Protein AF-F0BKC1-F1 (afdb_monomer_lite)

Secondary structure (DSSP, 8-state):
----------SB-TTSSB----HHIIIIIHHHHHHHHHHHHH-SPPHHHHHHHHHHHHT-SS--HHHHHHHHHHHTSTT------PPPSSHHHHHHHHHHHHHH-

pLDDT: mean 87.41, std 8.65, range [52.34, 97.25]

Radius of gyration: 19.61 Å; chains: 1; bounding box: 38×32×55 Å

Sequence (105 aa):
DNPHVHIIVRGVDDKGGDLVISRDYISNGMRERARELATRELGYRSDIDIYRSAAKEVTQERWTGLDASMLREQQSRESGLIHAGKVHADPFRNAQRQLRLQRLA

Foldseek 3Di:
DDDDDDDDDDQADPVRHGNDDDPCCVVPVVVVVVVVVCCVVVNDDDLVNVLVQLLVVLPDPDDDPLNVVQQVVLVVDPVSDRDLDDDDPDPSNNSNSVSNVSSVD

Structure (mmCIF, N/CA/C/O backbone):
data_AF-F0BKC1-F1
#
_entry.id   AF-F0BKC1-F1
#
loop_
_atom_site.group_PDB
_atom_site.id
_atom_site.type_symbol
_atom_site.label_atom_id
_atom_site.label_alt_id
_atom_site.label_comp_id
_atom_site.label_asym_id
_atom_site.label_entity_id
_atom_site.label_seq_id
_atom_site.pdbx_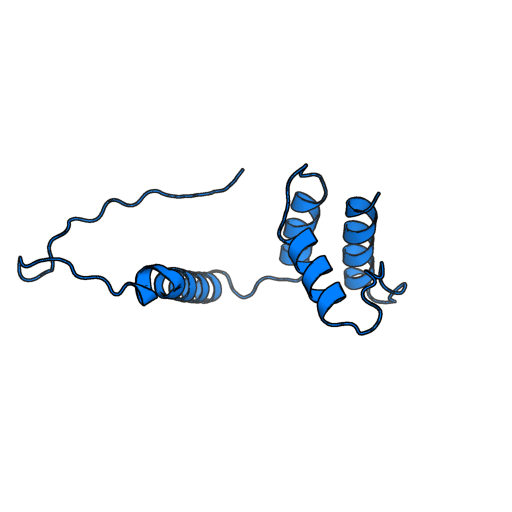PDB_ins_code
_atom_site.Cartn_x
_atom_site.Cartn_y
_atom_site.Cartn_z
_atom_site.occupancy
_atom_site.B_iso_or_equiv
_atom_site.auth_seq_id
_atom_site.auth_comp_id
_atom_site.auth_asym_id
_atom_site.auth_atom_id
_atom_site.pdbx_PDB_model_num
ATOM 1 N N . ASP A 1 1 ? -12.626 3.444 -9.830 1.00 52.34 1 ASP A N 1
ATOM 2 C CA . ASP A 1 1 ? -13.221 2.730 -8.692 1.00 52.34 1 ASP A CA 1
ATOM 3 C C . ASP A 1 1 ? -12.170 2.563 -7.598 1.00 52.34 1 ASP A C 1
ATOM 5 O O . ASP A 1 1 ? -11.033 2.236 -7.935 1.00 52.34 1 ASP A O 1
ATOM 9 N N . ASN A 1 2 ? -12.490 2.883 -6.343 1.00 58.09 2 ASN A N 1
ATOM 10 C CA . ASN A 1 2 ? -11.571 2.752 -5.204 1.00 58.09 2 ASN A CA 1
ATOM 11 C C . ASN A 1 2 ? -12.176 1.735 -4.229 1.00 58.09 2 ASN A C 1
ATOM 13 O O . ASN A 1 2 ? -12.995 2.137 -3.398 1.00 58.09 2 ASN A O 1
ATOM 17 N N . PRO A 1 3 ? -11.842 0.438 -4.350 1.00 78.94 3 PRO A N 1
ATOM 18 C CA . PRO A 1 3 ? -12.452 -0.592 -3.522 1.00 78.94 3 PRO A CA 1
ATOM 19 C C . PRO A 1 3 ? -12.137 -0.314 -2.049 1.00 78.94 3 PRO A C 1
ATOM 21 O O . PRO A 1 3 ? -10.975 -0.297 -1.642 1.00 78.94 3 PRO A O 1
ATOM 24 N N . HIS A 1 4 ? -13.179 -0.059 -1.260 1.00 88.75 4 HIS A N 1
ATOM 25 C CA . HIS A 1 4 ? -13.081 0.215 0.169 1.00 88.75 4 HIS A CA 1
ATOM 26 C C . HIS A 1 4 ? -14.204 -0.495 0.924 1.00 88.75 4 HIS A C 1
ATOM 28 O O . HIS A 1 4 ? -15.251 -0.811 0.363 1.00 88.75 4 HIS A O 1
ATOM 34 N N . VAL A 1 5 ? -13.958 -0.760 2.204 1.00 89.75 5 VAL A N 1
ATOM 35 C CA . VAL A 1 5 ? -14.899 -1.420 3.111 1.00 89.75 5 VAL A CA 1
ATOM 36 C C . VAL A 1 5 ? -15.033 -0.558 4.360 1.00 89.75 5 VAL A C 1
ATOM 38 O O . VAL A 1 5 ? -14.030 -0.081 4.892 1.00 89.75 5 VAL A O 1
ATOM 41 N N . HIS A 1 6 ? -16.265 -0.371 4.832 1.00 93.81 6 HIS A N 1
ATOM 42 C CA . HIS A 1 6 ? -16.550 0.260 6.118 1.00 93.81 6 HIS A CA 1
ATOM 43 C C . HIS A 1 6 ? -16.728 -0.818 7.185 1.00 93.81 6 HIS A C 1
ATOM 45 O O . HIS A 1 6 ? -17.558 -1.711 7.038 1.00 93.81 6 HIS A O 1
ATOM 51 N N . ILE A 1 7 ? -15.950 -0.725 8.261 1.00 90.75 7 ILE A N 1
ATOM 52 C CA . ILE A 1 7 ? -16.037 -1.625 9.412 1.00 90.75 7 ILE A CA 1
ATOM 53 C C . ILE A 1 7 ? -16.457 -0.785 10.612 1.00 90.75 7 ILE A C 1
ATOM 55 O O . ILE A 1 7 ? -15.814 0.218 10.921 1.00 90.75 7 ILE A O 1
ATOM 59 N N . ILE A 1 8 ? -17.535 -1.191 11.279 1.00 94.50 8 ILE A N 1
ATOM 60 C CA . ILE A 1 8 ? -18.002 -0.569 12.519 1.00 94.50 8 ILE A CA 1
ATOM 61 C C . ILE A 1 8 ? -17.540 -1.452 13.672 1.00 94.50 8 ILE A C 1
ATOM 63 O O . ILE A 1 8 ? -17.828 -2.647 13.700 1.00 94.50 8 ILE A O 1
ATOM 67 N N . VAL A 1 9 ? -16.818 -0.857 14.617 1.00 93.44 9 VAL A N 1
ATOM 68 C CA . VAL A 1 9 ? -16.290 -1.545 15.796 1.00 93.44 9 VAL A CA 1
ATOM 69 C C . VAL A 1 9 ? -16.917 -0.926 17.035 1.00 93.44 9 VAL A C 1
ATOM 71 O O . VAL A 1 9 ? -17.031 0.295 17.141 1.00 93.44 9 VAL A O 1
ATOM 74 N N . ARG A 1 10 ? -17.339 -1.768 17.978 1.00 95.81 10 ARG A N 1
ATOM 75 C CA . ARG A 1 10 ? -17.833 -1.312 19.278 1.00 95.81 10 ARG A CA 1
ATOM 76 C C . ARG A 1 10 ? -16.678 -0.674 20.053 1.00 95.81 10 ARG A C 1
ATOM 78 O O . ARG A 1 10 ? -15.622 -1.278 20.169 1.00 95.81 10 ARG A O 1
ATOM 85 N N . GLY A 1 11 ? -16.898 0.506 20.628 1.00 96.50 11 GLY A N 1
ATOM 86 C CA . GLY A 1 11 ? -15.895 1.234 21.418 1.00 96.50 11 GLY A CA 1
ATOM 87 C C . GLY A 1 11 ? -15.596 0.639 22.799 1.00 96.50 11 GLY A C 1
ATOM 88 O O . GLY A 1 11 ? -15.230 1.388 23.694 1.00 96.50 11 GLY A O 1
ATOM 89 N N . VAL A 1 12 ? -15.791 -0.668 22.991 1.00 97.25 12 VAL A N 1
ATOM 90 C CA . VAL A 1 12 ? -15.647 -1.348 24.283 1.00 97.25 12 VAL A CA 1
ATOM 91 C C . VAL A 1 12 ? -14.703 -2.535 24.126 1.00 97.25 12 VAL A C 1
ATOM 93 O O . VAL A 1 12 ? -14.871 -3.315 23.185 1.00 97.25 12 VAL A O 1
ATOM 96 N N . ASP A 1 13 ? -13.728 -2.656 25.024 1.00 95.94 13 ASP A N 1
ATOM 97 C CA . ASP A 1 13 ? -12.753 -3.749 25.042 1.00 95.94 13 ASP A CA 1
ATOM 98 C C . ASP A 1 13 ? -13.332 -5.066 25.610 1.00 95.94 13 ASP A C 1
ATOM 100 O O . ASP A 1 13 ? -14.517 -5.173 25.946 1.00 95.94 13 ASP A O 1
ATOM 104 N N . ASP A 1 14 ? -12.496 -6.103 25.692 1.00 94.69 14 ASP A N 1
ATOM 105 C CA . ASP A 1 14 ? -12.872 -7.429 26.198 1.00 94.69 14 ASP A CA 1
ATOM 106 C C . ASP A 1 14 ? -13.149 -7.460 27.713 1.00 94.69 14 ASP A C 1
ATOM 108 O O . ASP A 1 14 ? -13.758 -8.411 28.209 1.00 94.69 14 ASP A O 1
ATOM 112 N N . LYS A 1 15 ? -12.760 -6.410 28.441 1.00 96.38 15 LYS A N 1
ATOM 113 C CA . LYS A 1 15 ? -12.990 -6.231 29.882 1.00 96.38 15 LYS A CA 1
ATOM 114 C C . LYS A 1 15 ? -14.157 -5.290 30.183 1.00 96.38 15 LYS A C 1
ATOM 116 O O . LYS A 1 15 ? -14.487 -5.096 31.35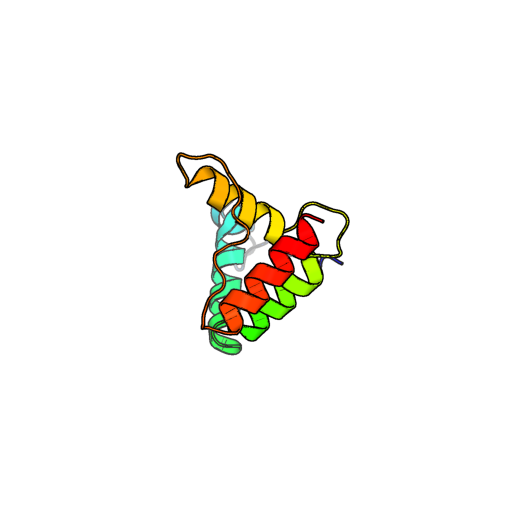2 1.00 96.38 15 LYS A O 1
ATOM 121 N N . GLY A 1 16 ? -14.804 -4.734 29.158 1.00 95.25 16 GLY A N 1
ATOM 122 C CA . GLY A 1 16 ? -15.925 -3.807 29.307 1.00 95.25 16 GLY A CA 1
ATOM 123 C C . GLY A 1 16 ? -15.526 -2.336 29.475 1.00 95.25 16 GLY A C 1
ATOM 124 O O . GLY A 1 16 ? -16.408 -1.519 29.736 1.00 95.25 16 GLY A O 1
ATOM 125 N N . GLY A 1 17 ? -14.241 -2.001 29.336 1.00 96.12 17 GLY A N 1
ATOM 126 C CA . GLY A 1 17 ? -13.721 -0.631 29.350 1.00 96.12 17 GLY A CA 1
ATOM 127 C C . GLY A 1 17 ? -13.647 -0.008 27.955 1.00 96.12 17 GLY A C 1
ATOM 128 O O . GLY A 1 17 ? -14.098 -0.599 26.976 1.00 96.12 17 GLY A O 1
ATOM 129 N N . ASP A 1 18 ? -13.068 1.188 27.852 1.00 97.00 18 ASP A N 1
ATOM 130 C CA . ASP A 1 18 ? -12.932 1.899 26.578 1.00 97.00 18 ASP A CA 1
ATOM 131 C C . ASP A 1 18 ? -11.950 1.195 25.633 1.00 97.00 18 ASP A C 1
ATOM 133 O O . ASP A 1 18 ? -10.802 0.909 25.984 1.00 97.00 18 ASP A O 1
ATOM 137 N N . LEU A 1 19 ? -12.369 0.986 24.383 1.00 96.12 19 LEU A N 1
ATOM 138 C CA . LEU A 1 19 ? -11.473 0.491 23.342 1.00 96.12 19 LEU A CA 1
ATOM 139 C C . LEU A 1 19 ? -10.512 1.601 22.898 1.00 96.12 19 LEU A C 1
ATOM 141 O O . LEU A 1 19 ? -10.867 2.476 22.106 1.00 96.12 19 LEU A O 1
ATOM 145 N N . VAL A 1 20 ? -9.261 1.519 23.346 1.00 95.12 20 VAL A N 1
ATOM 146 C CA . VAL A 1 20 ? -8.191 2.425 22.916 1.00 95.12 20 VAL A CA 1
ATOM 147 C C . VAL A 1 20 ? -7.334 1.751 21.849 1.00 95.12 20 VAL A C 1
ATOM 149 O O . VAL A 1 20 ? -6.645 0.767 22.111 1.00 95.12 20 VAL A O 1
ATOM 152 N N . ILE A 1 21 ? -7.333 2.311 20.639 1.00 94.56 21 ILE A N 1
ATOM 153 C CA . ILE A 1 21 ? -6.446 1.879 19.553 1.00 94.56 21 ILE A CA 1
ATOM 154 C C . ILE A 1 21 ? -5.391 2.959 19.329 1.00 94.56 21 ILE A C 1
ATOM 156 O O . ILE A 1 21 ? -5.718 4.133 19.161 1.00 94.56 21 ILE A O 1
ATOM 160 N N . SER A 1 22 ? -4.118 2.561 19.301 1.00 96.06 22 SER A N 1
ATOM 161 C CA . SER A 1 22 ? -3.019 3.489 19.026 1.00 96.06 22 SER A CA 1
ATOM 162 C C . SER A 1 22 ? -3.224 4.218 17.695 1.00 96.06 22 SER A C 1
ATOM 164 O O . SER A 1 22 ? -3.519 3.602 16.664 1.00 96.06 22 SER A O 1
ATOM 166 N N . ARG A 1 23 ? -2.991 5.535 17.702 1.00 95.62 23 ARG A N 1
ATOM 167 C CA . ARG A 1 23 ? -3.038 6.377 16.501 1.00 95.62 23 ARG A CA 1
ATOM 168 C C . ARG A 1 23 ? -2.112 5.857 15.401 1.00 95.62 23 ARG A C 1
ATOM 170 O O . ARG A 1 23 ? -2.503 5.865 14.234 1.00 95.62 23 ARG A O 1
ATOM 177 N N . ASP A 1 24 ? -0.923 5.381 15.755 1.00 96.69 24 ASP A N 1
ATOM 178 C CA . ASP A 1 24 ? 0.057 4.879 14.783 1.00 96.69 24 ASP A CA 1
ATOM 179 C C . ASP A 1 24 ? -0.388 3.549 14.175 1.00 96.69 24 ASP A C 1
ATOM 181 O O . ASP A 1 24 ? -0.201 3.299 12.980 1.00 96.69 24 ASP A O 1
ATOM 185 N N . TYR A 1 25 ? -1.069 2.725 14.975 1.00 95.25 25 TYR A N 1
ATOM 186 C CA . TYR A 1 25 ? -1.663 1.490 14.487 1.00 95.25 25 TYR A CA 1
ATOM 187 C C . TYR A 1 25 ? -2.791 1.770 13.490 1.00 95.25 25 TYR A C 1
ATOM 189 O O . TYR A 1 25 ? -2.836 1.143 12.433 1.00 95.25 25 TYR A O 1
ATOM 197 N N . ILE A 1 26 ? -3.652 2.758 13.762 1.00 94.00 26 ILE A N 1
ATOM 198 C CA . ILE A 1 26 ? -4.682 3.180 12.803 1.00 94.00 26 ILE A CA 1
ATOM 199 C C . ILE A 1 26 ? -4.060 3.764 11.532 1.00 94.00 26 ILE A C 1
ATOM 201 O O . ILE A 1 26 ? -4.484 3.437 10.424 1.00 94.00 26 ILE A O 1
ATOM 205 N N . SER A 1 27 ? -3.046 4.616 11.692 1.00 93.81 27 SER A N 1
ATOM 206 C CA . SER A 1 27 ? -2.444 5.354 10.579 1.00 93.81 27 SER A CA 1
ATOM 207 C C . SER A 1 27 ? -1.689 4.432 9.619 1.00 93.81 27 SER A C 1
ATOM 209 O O . SER A 1 27 ? -1.819 4.577 8.403 1.00 93.81 27 SER A O 1
ATOM 211 N N . ASN A 1 28 ? -0.925 3.470 10.149 1.00 94.94 28 ASN A N 1
ATOM 212 C CA . ASN A 1 28 ? -0.031 2.624 9.351 1.00 94.94 28 ASN A CA 1
ATOM 213 C C . ASN A 1 28 ? -0.116 1.133 9.704 1.00 94.94 28 ASN A C 1
ATOM 215 O O . ASN A 1 28 ? -0.144 0.301 8.794 1.00 94.94 28 ASN A O 1
ATOM 219 N N . GLY A 1 29 ? -0.203 0.787 10.992 1.00 97.12 29 GLY A N 1
ATOM 220 C CA . GLY A 1 29 ? -0.087 -0.602 11.455 1.00 97.12 29 GLY A CA 1
ATOM 221 C C . GLY A 1 29 ? -1.146 -1.554 10.889 1.00 97.12 29 GLY A C 1
ATOM 222 O O . GLY A 1 29 ? -0.815 -2.655 10.450 1.00 97.12 29 GLY A O 1
ATOM 223 N N . MET A 1 30 ? -2.411 -1.126 10.801 1.00 94.88 30 MET A N 1
ATOM 224 C CA . MET A 1 30 ? -3.475 -1.943 10.201 1.00 94.88 30 MET A CA 1
ATOM 225 C C . MET A 1 30 ? -3.179 -2.281 8.737 1.00 94.88 30 MET A C 1
ATOM 227 O O . MET A 1 30 ? -3.361 -3.419 8.304 1.00 94.88 30 MET A O 1
ATOM 231 N N . ARG A 1 31 ? -2.695 -1.299 7.968 1.00 93.94 31 ARG A N 1
ATOM 232 C CA . ARG A 1 31 ? -2.355 -1.474 6.552 1.00 93.94 31 ARG A CA 1
ATOM 233 C C . ARG A 1 31 ? -1.170 -2.420 6.380 1.00 93.94 31 ARG A C 1
ATOM 235 O O . ARG A 1 31 ? -1.185 -3.237 5.464 1.00 93.94 31 ARG A O 1
ATOM 242 N N . GLU A 1 32 ? -0.145 -2.281 7.209 1.00 96.19 32 GLU A N 1
ATOM 243 C CA . GLU A 1 32 ? 1.040 -3.139 7.178 1.00 96.19 32 GLU A CA 1
ATOM 244 C C . GLU A 1 32 ? 0.671 -4.593 7.468 1.00 96.19 32 GLU A C 1
ATOM 246 O O . GLU A 1 32 ? 0.909 -5.464 6.631 1.00 96.19 32 GLU A O 1
ATOM 251 N N . ARG A 1 33 ? -0.064 -4.836 8.556 1.00 96.44 33 ARG A N 1
ATOM 252 C CA . ARG A 1 33 ? -0.519 -6.182 8.921 1.00 96.44 33 ARG A CA 1
ATOM 253 C C . ARG A 1 33 ? -1.440 -6.800 7.868 1.00 96.44 33 ARG A C 1
ATOM 255 O O . ARG A 1 33 ? -1.326 -7.986 7.565 1.00 96.44 33 ARG A O 1
ATOM 262 N N . ALA A 1 34 ? -2.329 -6.006 7.269 1.00 94.25 34 ALA A N 1
ATOM 263 C CA . ALA A 1 34 ? -3.167 -6.468 6.165 1.00 94.25 34 ALA A CA 1
ATOM 264 C C . ALA A 1 34 ? -2.333 -6.879 4.938 1.00 94.25 34 ALA A C 1
ATOM 266 O O . ALA A 1 34 ? -2.638 -7.889 4.307 1.00 94.25 34 ALA A O 1
ATOM 267 N N . ARG A 1 35 ? -1.262 -6.141 4.609 1.00 93.81 35 ARG A N 1
ATOM 268 C CA . ARG A 1 35 ? -0.345 -6.508 3.514 1.00 93.81 35 ARG A CA 1
ATOM 269 C C . ARG A 1 35 ? 0.423 -7.787 3.812 1.00 93.81 35 ARG A C 1
ATOM 271 O O . ARG A 1 35 ? 0.577 -8.603 2.908 1.00 93.81 35 ARG A O 1
ATOM 278 N N . GLU A 1 36 ? 0.902 -7.961 5.039 1.00 95.88 36 GLU A N 1
ATOM 279 C CA . GLU A 1 36 ? 1.592 -9.185 5.456 1.00 95.88 36 GLU A CA 1
ATOM 280 C C . GLU A 1 36 ? 0.681 -10.403 5.322 1.00 95.88 36 GLU A C 1
ATOM 282 O O . GLU A 1 36 ? 1.077 -11.404 4.727 1.00 95.88 36 GLU A O 1
ATOM 287 N N . LEU A 1 37 ? -0.557 -10.298 5.818 1.00 96.88 37 LEU A N 1
ATOM 288 C CA . LEU A 1 37 ? -1.562 -11.351 5.683 1.00 96.88 37 LEU A CA 1
ATOM 289 C C . LEU A 1 37 ? -1.867 -11.637 4.212 1.00 96.88 37 LEU A C 1
ATOM 291 O O . LEU A 1 37 ? -1.790 -12.784 3.790 1.00 96.88 37 LEU A O 1
ATOM 295 N N . ALA A 1 38 ? -2.129 -10.605 3.408 1.00 93.75 38 AL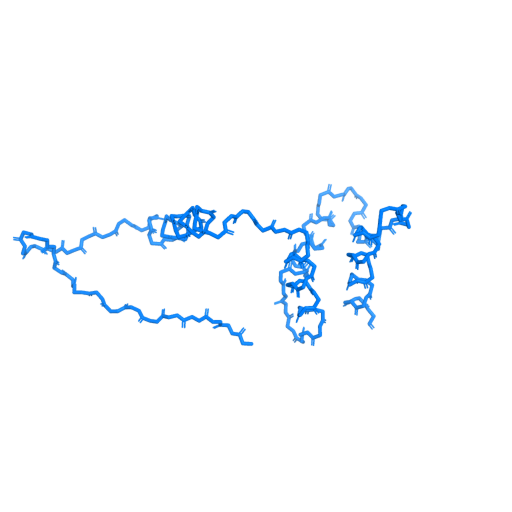A A N 1
ATOM 296 C CA . ALA A 1 38 ? -2.391 -10.784 1.983 1.00 93.75 38 ALA A CA 1
ATOM 297 C C . ALA A 1 38 ? -1.212 -11.449 1.259 1.00 93.75 38 ALA A C 1
ATOM 299 O O . ALA A 1 38 ? -1.425 -12.336 0.443 1.00 93.75 38 ALA A O 1
ATOM 300 N N . THR A 1 39 ? 0.024 -11.066 1.583 1.00 94.38 39 THR A N 1
ATOM 301 C CA . THR A 1 39 ? 1.230 -11.668 0.991 1.00 94.38 39 THR A CA 1
ATOM 302 C C . THR A 1 39 ? 1.393 -13.123 1.419 1.00 94.38 39 THR A C 1
ATOM 304 O O . THR A 1 39 ? 1.808 -13.949 0.613 1.00 94.38 39 THR A O 1
ATOM 307 N N . ARG A 1 40 ? 1.054 -13.463 2.668 1.00 96.75 40 ARG A N 1
ATOM 308 C CA . ARG A 1 40 ? 1.101 -14.847 3.154 1.00 96.75 40 ARG A CA 1
ATOM 309 C C . ARG A 1 40 ? 0.099 -15.739 2.423 1.00 96.75 40 ARG A C 1
ATOM 311 O O . ARG A 1 40 ? 0.463 -16.840 2.032 1.00 96.75 40 ARG A O 1
ATOM 318 N N . GLU A 1 41 ? -1.129 -15.261 2.243 1.00 96.38 41 GLU A N 1
ATOM 319 C CA . GLU A 1 41 ? -2.213 -16.050 1.644 1.00 96.38 41 GLU A CA 1
ATOM 320 C C . GLU A 1 41 ? -2.141 -16.095 0.109 1.00 96.38 41 GLU A C 1
ATOM 322 O O . GLU A 1 41 ? -2.411 -17.127 -0.498 1.00 96.38 41 GLU A O 1
ATOM 327 N N . LEU A 1 42 ? -1.785 -14.978 -0.535 1.00 94.31 42 LEU A N 1
ATOM 328 C CA . LEU A 1 42 ? -1.811 -14.830 -1.998 1.00 94.31 42 LEU A CA 1
ATOM 329 C C . LEU A 1 42 ? -0.425 -14.951 -2.647 1.00 94.31 42 LEU A C 1
ATOM 331 O O . LEU A 1 42 ? -0.327 -15.056 -3.868 1.00 94.31 42 LEU A O 1
ATOM 335 N N . GLY A 1 43 ? 0.643 -14.914 -1.850 1.00 94.38 43 GLY A N 1
ATOM 336 C CA . GLY A 1 43 ? 2.014 -14.790 -2.332 1.00 94.38 43 GLY A CA 1
ATOM 337 C C . GLY A 1 43 ? 2.407 -13.350 -2.684 1.00 94.38 43 GLY A C 1
ATOM 338 O O . GLY A 1 43 ? 1.635 -12.394 -2.566 1.00 94.38 43 GLY A O 1
ATOM 339 N N . TYR A 1 44 ? 3.658 -13.184 -3.119 1.00 92.88 44 TYR A N 1
ATOM 340 C CA . TYR A 1 44 ? 4.144 -11.903 -3.627 1.00 92.88 44 TYR A CA 1
ATOM 341 C C . TYR A 1 44 ? 3.469 -11.550 -4.950 1.00 92.88 44 TYR A C 1
ATOM 343 O O . TYR A 1 44 ? 3.199 -12.414 -5.783 1.00 92.88 44 TYR A O 1
ATOM 351 N N . ARG A 1 45 ? 3.256 -10.249 -5.172 1.00 89.19 45 ARG A N 1
ATOM 352 C CA . ARG A 1 45 ? 2.798 -9.753 -6.473 1.00 89.19 45 ARG A CA 1
ATOM 353 C C . ARG A 1 45 ? 3.792 -10.154 -7.552 1.00 89.19 45 ARG A C 1
ATOM 355 O O . ARG A 1 45 ? 4.980 -9.860 -7.434 1.00 89.19 45 ARG A O 1
ATOM 362 N N . SER A 1 46 ? 3.281 -10.757 -8.616 1.00 90.31 46 SER A N 1
ATOM 363 C CA . SER A 1 46 ? 4.082 -11.057 -9.793 1.00 90.31 46 SER A CA 1
ATOM 364 C C . SER A 1 46 ? 4.272 -9.813 -10.663 1.00 90.31 46 SER A C 1
ATOM 366 O O . SER A 1 46 ? 3.510 -8.841 -10.591 1.00 90.31 46 SER A O 1
ATOM 368 N N . ASP A 1 47 ? 5.253 -9.872 -11.556 1.00 86.75 47 ASP A N 1
ATOM 369 C CA . ASP A 1 47 ? 5.480 -8.844 -12.569 1.00 86.75 47 ASP A CA 1
ATOM 370 C C . ASP A 1 47 ? 4.217 -8.580 -13.406 1.00 86.75 47 ASP A C 1
ATOM 372 O O . ASP A 1 47 ? 3.837 -7.427 -13.631 1.00 86.75 47 ASP A O 1
ATOM 376 N N . ILE A 1 48 ? 3.474 -9.629 -13.783 1.00 89.06 48 ILE A N 1
ATOM 377 C CA . ILE A 1 48 ? 2.230 -9.471 -14.546 1.00 89.06 48 ILE A CA 1
ATOM 378 C C . ILE A 1 48 ? 1.135 -8.751 -13.741 1.00 89.06 48 ILE A C 1
ATOM 380 O O . ILE A 1 48 ? 0.391 -7.948 -14.312 1.00 89.06 48 ILE A O 1
ATOM 384 N N . ASP A 1 49 ? 1.065 -8.948 -12.421 1.00 89.38 49 ASP A N 1
ATOM 385 C CA . ASP A 1 49 ? 0.125 -8.227 -11.551 1.00 89.38 49 ASP A CA 1
ATOM 386 C C . ASP A 1 49 ? 0.489 -6.748 -11.424 1.00 89.38 49 ASP A C 1
ATOM 388 O O . ASP A 1 49 ? -0.388 -5.880 -11.331 1.00 89.38 49 ASP A O 1
ATOM 392 N N . ILE A 1 50 ? 1.786 -6.440 -11.397 1.00 86.38 50 ILE A N 1
ATOM 393 C CA . ILE A 1 50 ? 2.294 -5.065 -11.386 1.00 86.38 50 ILE A CA 1
ATOM 394 C C . ILE A 1 50 ? 1.940 -4.379 -12.707 1.00 86.38 50 ILE A C 1
ATOM 396 O O . ILE A 1 50 ? 1.353 -3.295 -12.691 1.00 86.38 50 ILE A O 1
ATOM 400 N N . TYR A 1 51 ? 2.209 -5.034 -13.838 1.00 88.00 51 TYR A N 1
ATOM 401 C CA . TYR A 1 51 ? 1.880 -4.505 -15.160 1.00 88.00 51 TYR A CA 1
ATOM 402 C C . TYR A 1 51 ? 0.378 -4.272 -15.337 1.00 88.00 51 TYR A C 1
ATOM 404 O O . TYR A 1 51 ? -0.026 -3.175 -15.711 1.00 88.00 51 TYR A O 1
ATOM 412 N N . ARG A 1 52 ? -0.471 -5.258 -15.015 1.00 89.56 52 ARG A N 1
ATOM 413 C CA . ARG A 1 52 ? -1.935 -5.125 -15.136 1.00 89.56 52 ARG A CA 1
ATOM 414 C C . ARG A 1 52 ? -2.485 -3.983 -14.287 1.00 89.56 52 ARG A C 1
ATOM 416 O O . ARG A 1 52 ? -3.394 -3.280 -14.721 1.00 89.56 52 ARG A O 1
ATOM 423 N N . SER A 1 53 ? -1.945 -3.799 -13.084 1.00 87.12 53 SER A N 1
ATOM 424 C CA . SER A 1 53 ? -2.311 -2.682 -12.210 1.00 87.12 53 SER A CA 1
ATOM 425 C C . SER A 1 53 ? -1.929 -1.341 -12.833 1.00 87.12 53 SER A C 1
ATOM 427 O O . SER A 1 53 ? -2.772 -0.454 -12.899 1.00 87.12 53 SER A O 1
ATOM 429 N N . ALA A 1 54 ? -0.696 -1.207 -13.329 1.00 86.69 54 ALA A N 1
ATOM 430 C CA . ALA A 1 54 ? -0.230 0.017 -13.979 1.00 86.69 54 ALA A CA 1
ATOM 431 C C . ALA A 1 54 ? -1.007 0.313 -15.274 1.00 86.69 54 ALA A C 1
ATOM 433 O O . ALA A 1 54 ? -1.383 1.455 -15.517 1.00 86.69 54 ALA A O 1
ATOM 434 N N . ALA A 1 55 ? -1.325 -0.710 -16.071 1.00 89.44 55 ALA A N 1
ATOM 435 C CA . ALA A 1 55 ? -2.081 -0.565 -17.312 1.00 89.44 55 ALA A CA 1
ATOM 436 C C . ALA A 1 55 ? -3.492 -0.004 -17.080 1.00 89.44 55 ALA A C 1
ATOM 438 O O . ALA A 1 55 ? -3.960 0.827 -17.850 1.00 89.44 55 ALA A O 1
ATOM 439 N N . LYS A 1 56 ? -4.148 -0.399 -15.981 1.00 88.88 56 LYS A N 1
ATOM 440 C CA . LYS A 1 56 ? -5.449 0.160 -15.578 1.00 88.88 56 LYS A CA 1
ATOM 441 C C . LYS A 1 56 ? -5.373 1.622 -15.136 1.00 88.88 56 LYS A C 1
ATOM 443 O O . LYS A 1 56 ? -6.406 2.283 -15.100 1.00 88.88 56 LYS A O 1
ATOM 448 N N . GLU A 1 57 ? -4.204 2.103 -14.722 1.00 88.81 57 GLU A N 1
ATOM 449 C CA . GLU A 1 57 ? -4.010 3.483 -14.267 1.00 88.81 57 GLU A CA 1
ATOM 450 C C . GLU A 1 57 ? -3.741 4.448 -15.426 1.00 88.81 57 GLU A C 1
ATOM 452 O O . GLU A 1 57 ? -4.130 5.608 -15.327 1.00 88.81 57 GLU A O 1
ATOM 457 N N . VAL A 1 58 ? -3.164 3.969 -16.538 1.00 89.81 58 VAL A N 1
ATOM 458 C CA . VAL A 1 58 ? -2.821 4.790 -17.717 1.00 89.81 58 VAL A CA 1
ATOM 459 C C . VAL A 1 58 ? -3.999 5.635 -18.203 1.00 89.81 58 VAL A C 1
ATOM 461 O O . VAL A 1 58 ? -3.833 6.830 -18.431 1.00 89.81 58 VAL A O 1
ATOM 464 N N . THR A 1 59 ? -5.188 5.041 -18.309 1.00 86.81 59 THR A N 1
ATOM 465 C CA . THR A 1 59 ? -6.384 5.693 -18.868 1.00 86.81 59 THR A CA 1
ATOM 466 C C . THR A 1 59 ? -7.167 6.541 -17.862 1.00 86.81 59 THR A C 1
ATOM 468 O O . THR A 1 59 ? -8.201 7.099 -18.214 1.00 86.81 59 THR A O 1
ATOM 471 N N . GLN A 1 60 ? -6.738 6.631 -16.598 1.00 89.19 60 GLN A N 1
ATOM 472 C CA . GLN A 1 60 ? -7.503 7.346 -15.572 1.00 89.19 60 GLN A CA 1
ATOM 473 C C . GLN A 1 60 ? -7.157 8.836 -15.558 1.00 89.19 60 GLN A C 1
ATOM 475 O O . GLN A 1 60 ? -6.026 9.198 -15.252 1.00 89.19 60 GLN A O 1
ATOM 480 N N . GLU A 1 61 ? -8.133 9.716 -15.770 1.00 84.75 61 GLU A N 1
ATOM 481 C CA . GLU A 1 61 ? -7.967 11.185 -15.775 1.00 84.75 61 GLU A CA 1
ATOM 482 C C . GLU A 1 61 ? -7.792 11.801 -14.369 1.00 84.75 61 GLU A C 1
ATOM 484 O O . GLU A 1 61 ? -8.353 12.835 -14.021 1.00 84.75 61 GLU A O 1
ATOM 489 N N . ARG A 1 62 ? -7.032 11.139 -13.499 1.00 86.50 62 ARG A N 1
ATOM 490 C CA . ARG A 1 62 ? -6.695 11.608 -12.150 1.00 86.50 62 ARG A CA 1
ATOM 491 C C . ARG A 1 62 ? -5.269 11.215 -11.813 1.00 86.50 62 ARG A C 1
ATOM 493 O O . ARG A 1 62 ? -4.731 10.301 -12.425 1.00 86.50 62 ARG A O 1
ATOM 500 N N . TRP A 1 63 ? -4.696 11.828 -10.784 1.00 87.62 63 TRP A N 1
ATOM 501 C CA . TRP A 1 63 ? -3.408 11.400 -10.244 1.00 87.62 63 TRP A CA 1
ATOM 502 C C . TRP A 1 63 ? -3.471 9.947 -9.736 1.00 87.62 63 TRP A C 1
ATOM 504 O O . TRP A 1 63 ? -4.355 9.580 -8.948 1.00 87.62 63 TRP A O 1
ATOM 514 N N . THR A 1 64 ? -2.540 9.116 -10.201 1.00 90.06 64 THR A N 1
ATOM 515 C CA . THR A 1 64 ? -2.469 7.668 -9.949 1.00 90.06 64 THR A CA 1
ATOM 516 C C . THR A 1 64 ? -1.138 7.245 -9.318 1.00 90.06 64 THR A C 1
ATOM 518 O O . THR A 1 64 ? -0.216 8.046 -9.130 1.00 90.06 64 THR A O 1
ATOM 521 N N . GLY A 1 65 ? -1.025 5.962 -8.958 1.00 85.56 65 GLY A N 1
ATOM 522 C CA . GLY A 1 65 ? 0.220 5.390 -8.449 1.00 85.56 65 GLY A CA 1
ATOM 523 C C . GLY A 1 65 ? 1.337 5.412 -9.494 1.00 85.56 65 GLY A C 1
ATOM 524 O O . GLY A 1 65 ? 2.502 5.611 -9.133 1.00 85.56 65 GLY A O 1
ATOM 525 N N . LEU A 1 66 ? 0.976 5.278 -10.771 1.00 86.25 66 LEU A N 1
ATOM 526 C CA . LEU A 1 66 ? 1.861 5.412 -11.919 1.00 86.25 66 LEU A CA 1
ATOM 527 C C . LEU A 1 66 ? 2.507 6.804 -11.952 1.00 86.25 66 LEU A C 1
ATOM 529 O O . LEU A 1 66 ? 3.735 6.886 -11.984 1.00 86.25 66 LEU A O 1
ATOM 533 N N . ASP A 1 67 ? 1.723 7.876 -11.812 1.00 88.62 67 ASP A N 1
ATOM 534 C CA . ASP A 1 67 ? 2.238 9.257 -11.780 1.00 88.62 67 ASP A CA 1
ATOM 535 C C . ASP A 1 67 ? 3.156 9.485 -10.574 1.00 88.62 67 ASP A C 1
ATOM 537 O O . ASP A 1 67 ? 4.273 9.991 -10.701 1.00 88.62 67 ASP A O 1
ATOM 541 N N . ALA A 1 68 ? 2.736 9.014 -9.395 1.00 88.62 68 ALA A N 1
ATOM 542 C CA . ALA A 1 68 ? 3.544 9.105 -8.184 1.00 88.62 68 ALA A CA 1
ATOM 543 C C . ALA A 1 68 ? 4.876 8.344 -8.312 1.00 88.62 68 ALA A C 1
ATOM 545 O O . ALA A 1 68 ? 5.888 8.772 -7.756 1.00 88.62 68 ALA A O 1
ATOM 546 N N . SER A 1 69 ? 4.897 7.218 -9.032 1.00 86.56 69 SER A N 1
ATOM 547 C CA . SER A 1 69 ? 6.128 6.467 -9.305 1.00 86.56 69 SER A CA 1
ATOM 548 C C . SER A 1 69 ? 7.070 7.225 -10.241 1.00 86.56 69 SER A C 1
ATOM 550 O O . SER A 1 69 ? 8.275 7.260 -9.992 1.00 86.56 69 SER A O 1
ATOM 552 N N . MET A 1 70 ? 6.525 7.888 -11.266 1.00 85.94 70 MET A N 1
ATOM 553 C CA . MET A 1 70 ? 7.299 8.705 -12.198 1.00 85.94 70 MET A CA 1
ATOM 554 C C . MET A 1 70 ? 7.890 9.929 -11.509 1.00 85.94 70 MET A C 1
ATOM 556 O O . MET A 1 70 ? 9.072 10.211 -11.693 1.00 85.94 70 MET A O 1
ATOM 560 N N . LEU A 1 71 ? 7.100 10.605 -10.673 1.00 87.50 71 LEU A N 1
ATOM 561 C CA . LEU A 1 71 ? 7.557 11.768 -9.922 1.00 87.50 71 LEU A CA 1
ATOM 562 C C . LEU A 1 71 ? 8.673 11.403 -8.935 1.00 87.50 71 LEU A C 1
ATOM 564 O O . LEU A 1 71 ? 9.675 12.108 -8.864 1.00 87.50 71 LEU A O 1
ATOM 568 N N . ARG A 1 72 ? 8.554 10.275 -8.218 1.00 85.56 72 ARG A N 1
ATOM 569 C CA . ARG A 1 72 ? 9.632 9.798 -7.332 1.00 85.56 72 ARG A CA 1
ATOM 570 C C . ARG A 1 72 ? 10.928 9.529 -8.096 1.00 85.56 72 ARG A C 1
ATOM 572 O O . ARG A 1 72 ? 12.000 9.894 -7.624 1.00 85.56 72 ARG A O 1
ATOM 579 N N . GLU A 1 73 ? 10.845 8.921 -9.279 1.00 82.38 73 GLU A N 1
ATOM 580 C CA . GLU A 1 73 ? 12.028 8.704 -10.119 1.00 82.38 73 GLU A CA 1
ATOM 581 C C . GLU A 1 73 ? 12.635 10.027 -10.592 1.00 82.38 73 GLU A C 1
ATOM 583 O O . GLU A 1 73 ? 13.853 10.191 -10.531 1.00 82.38 73 GLU A O 1
ATOM 588 N N . GLN A 1 74 ? 11.800 10.981 -11.009 1.00 84.50 74 GLN A N 1
ATOM 589 C CA . GLN A 1 74 ? 12.241 12.322 -11.387 1.00 84.50 74 GLN A CA 1
ATOM 590 C C . GLN A 1 74 ? 13.014 12.996 -10.245 1.00 84.50 74 GLN A C 1
ATOM 592 O O . GLN A 1 74 ? 14.089 13.539 -10.473 1.00 84.50 74 GLN A O 1
ATOM 597 N N . GLN A 1 75 ? 12.490 12.911 -9.019 1.00 84.50 75 GLN A N 1
ATOM 598 C CA . GLN A 1 75 ? 13.092 13.492 -7.816 1.00 84.50 75 GLN A CA 1
ATOM 599 C C . GLN A 1 75 ? 14.402 12.811 -7.406 1.00 84.50 75 GLN A C 1
ATOM 601 O O . GLN A 1 75 ? 15.289 13.466 -6.874 1.00 84.50 75 GLN A O 1
ATOM 606 N N . SER A 1 76 ? 14.550 11.509 -7.663 1.00 81.88 76 SER A N 1
ATOM 607 C CA . SER A 1 76 ? 15.793 10.780 -7.368 1.00 81.88 76 SER A CA 1
ATOM 608 C C . SER A 1 76 ? 16.947 11.086 -8.329 1.00 81.88 76 SER A C 1
ATOM 610 O O . SER A 1 76 ? 18.056 10.593 -8.127 1.00 81.88 76 SER A O 1
ATOM 612 N N . ARG A 1 77 ? 16.703 11.855 -9.397 1.00 77.38 77 ARG A N 1
ATOM 613 C CA . ARG A 1 77 ? 17.692 12.148 -10.437 1.00 77.38 77 ARG A CA 1
ATOM 614 C C . ARG A 1 77 ? 18.103 13.608 -10.416 1.00 77.38 77 ARG A C 1
ATOM 616 O O . ARG A 1 77 ? 17.255 14.489 -10.463 1.00 77.38 77 ARG A O 1
ATOM 623 N N . GLU A 1 78 ? 19.406 13.846 -10.539 1.00 75.81 78 GLU A N 1
ATOM 624 C CA . GLU A 1 78 ? 19.982 15.194 -10.663 1.00 75.81 78 GLU A CA 1
ATOM 625 C C . GLU A 1 78 ? 19.401 15.983 -11.848 1.00 75.81 78 GLU A C 1
ATOM 627 O O . GLU A 1 78 ? 19.185 17.183 -11.746 1.00 75.81 78 GLU A O 1
ATOM 632 N N . SER A 1 79 ? 19.082 15.306 -12.960 1.00 78.44 79 SER A N 1
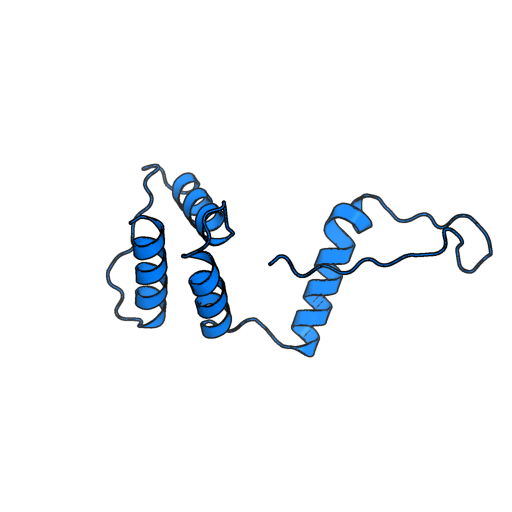ATOM 633 C CA . SER A 1 79 ? 18.504 15.955 -14.149 1.00 78.44 79 SER A CA 1
ATOM 634 C C . SER A 1 79 ? 17.076 16.484 -13.960 1.00 78.44 79 SER A C 1
ATOM 636 O O . SER A 1 79 ? 16.631 17.295 -14.765 1.00 78.44 79 SER A O 1
ATOM 638 N N . GLY A 1 80 ? 16.318 15.975 -12.980 1.00 73.81 80 GLY A N 1
ATOM 639 C CA . GLY A 1 80 ? 14.903 16.321 -12.814 1.00 73.81 80 GLY A CA 1
ATOM 640 C C . GLY A 1 80 ? 13.989 15.932 -13.988 1.00 73.81 80 GLY A C 1
ATOM 641 O O . GLY A 1 80 ? 12.874 16.442 -14.067 1.00 73.81 80 GLY A O 1
ATOM 642 N N . LEU A 1 81 ? 14.420 15.042 -14.895 1.00 75.75 81 LEU A N 1
ATOM 643 C CA . LEU A 1 81 ? 13.653 14.612 -16.071 1.00 75.75 81 LEU A CA 1
ATOM 644 C C . LEU A 1 81 ? 13.089 13.190 -15.922 1.00 75.75 81 LEU A C 1
ATOM 646 O O . LEU A 1 81 ? 13.797 12.253 -15.533 1.00 75.75 81 LEU A O 1
ATOM 650 N N . ILE A 1 82 ? 11.833 12.999 -16.340 1.00 72.06 82 ILE A N 1
ATOM 651 C CA . ILE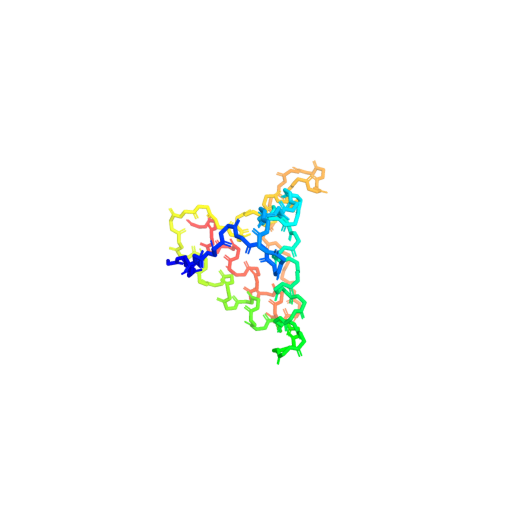 A 1 82 ? 11.227 11.671 -16.511 1.00 72.06 82 ILE A CA 1
ATOM 652 C C . ILE A 1 82 ? 11.712 11.097 -17.844 1.00 72.06 82 ILE A C 1
ATOM 654 O O . ILE A 1 82 ? 11.321 11.550 -18.914 1.00 72.06 82 ILE A O 1
ATOM 658 N N . HIS A 1 83 ? 12.571 10.081 -17.796 1.00 68.88 83 HIS A N 1
ATOM 659 C CA . HIS A 1 83 ? 12.926 9.329 -18.996 1.00 68.88 83 HIS A CA 1
ATOM 660 C C . HIS A 1 83 ? 11.868 8.262 -19.267 1.00 68.88 83 HIS A C 1
ATOM 662 O O . HIS A 1 83 ? 11.509 7.494 -18.375 1.00 68.88 83 HIS A O 1
ATOM 668 N N . ALA A 1 84 ? 11.471 8.115 -20.531 1.00 65.75 84 ALA A N 1
ATOM 669 C CA . ALA A 1 84 ? 10.667 6.978 -20.978 1.00 65.75 84 ALA A CA 1
ATOM 670 C C . ALA A 1 84 ? 11.367 5.615 -20.757 1.00 65.75 84 ALA A C 1
ATOM 672 O O . ALA A 1 84 ? 10.749 4.572 -20.914 1.00 65.75 84 ALA A O 1
ATOM 673 N N . GLY A 1 85 ? 12.651 5.605 -20.387 1.00 65.56 85 GLY A N 1
ATOM 674 C CA . GLY A 1 85 ? 13.485 4.409 -20.296 1.00 65.56 85 GLY A CA 1
ATOM 675 C C . GLY A 1 85 ? 14.125 4.060 -21.641 1.00 65.56 85 GLY A C 1
ATOM 676 O O . GLY A 1 85 ? 13.643 4.462 -22.707 1.00 65.56 85 GLY A O 1
ATOM 677 N N . LYS A 1 86 ? 15.242 3.325 -21.594 1.00 70.50 86 LYS A N 1
ATOM 678 C CA . LYS A 1 86 ? 15.877 2.759 -22.796 1.00 70.50 86 LYS A CA 1
ATOM 679 C C . LYS A 1 86 ? 15.014 1.606 -23.320 1.00 70.50 86 LYS A C 1
ATOM 681 O O . LYS A 1 86 ? 14.234 1.028 -22.570 1.00 70.50 86 LYS A O 1
ATOM 686 N N . VAL A 1 87 ? 15.148 1.265 -24.601 1.00 73.56 87 VAL A N 1
ATOM 687 C CA . VAL A 1 87 ? 14.613 -0.013 -25.090 1.00 73.56 87 VAL A CA 1
ATOM 688 C C . VAL A 1 87 ? 15.407 -1.117 -24.396 1.00 73.56 87 VAL A C 1
ATOM 690 O O . VAL A 1 87 ? 16.634 -1.153 -24.482 1.00 73.56 87 VAL A O 1
ATOM 693 N N . HIS A 1 88 ? 14.716 -1.960 -23.640 1.00 75.56 88 HIS A N 1
ATOM 694 C CA . HIS A 1 88 ? 15.304 -3.076 -22.913 1.00 75.56 88 HIS A CA 1
ATOM 695 C C . HIS A 1 88 ? 15.190 -4.356 -23.751 1.00 75.56 88 HIS A C 1
ATOM 697 O O . HIS A 1 88 ? 14.248 -4.513 -24.514 1.00 75.56 88 HIS A O 1
ATOM 703 N N . ALA A 1 89 ? 16.132 -5.294 -23.625 1.00 78.06 89 ALA A N 1
ATOM 704 C CA . ALA A 1 89 ? 15.963 -6.625 -24.225 1.00 78.06 89 ALA A CA 1
ATOM 705 C C . ALA A 1 89 ? 14.865 -7.436 -23.506 1.00 78.06 89 ALA A C 1
ATOM 707 O O . ALA A 1 89 ? 14.220 -8.288 -24.104 1.00 78.06 89 ALA A O 1
ATOM 708 N N . ASP A 1 90 ? 14.640 -7.129 -22.226 1.00 83.31 90 ASP A N 1
ATOM 709 C CA . ASP A 1 90 ? 13.600 -7.711 -21.385 1.00 83.31 90 ASP A CA 1
ATOM 710 C C . ASP A 1 90 ? 12.196 -7.212 -21.806 1.00 83.31 90 ASP A C 1
ATOM 712 O O . ASP A 1 90 ? 11.920 -6.003 -21.707 1.00 83.31 90 ASP A O 1
ATOM 716 N N . PRO A 1 91 ? 11.293 -8.115 -22.242 1.00 81.88 91 PRO A N 1
ATOM 717 C CA . PRO A 1 91 ? 9.930 -7.769 -22.639 1.00 81.88 91 PRO A CA 1
ATOM 718 C C . PRO A 1 91 ? 9.145 -7.035 -21.550 1.00 81.88 91 PRO A C 1
ATOM 720 O O . PRO A 1 91 ? 8.378 -6.122 -21.861 1.00 81.88 91 PRO A O 1
ATOM 723 N N . PHE A 1 92 ? 9.354 -7.382 -20.278 1.00 80.94 92 PHE A N 1
ATOM 724 C CA . PHE A 1 92 ? 8.615 -6.787 -19.168 1.00 80.94 92 PHE A CA 1
ATOM 725 C C . PHE A 1 92 ? 8.965 -5.308 -18.983 1.00 80.94 92 PHE A C 1
ATOM 727 O O . PHE A 1 92 ? 8.083 -4.448 -18.904 1.00 80.94 92 PHE A O 1
ATOM 734 N N . ARG A 1 93 ? 10.262 -4.989 -19.006 1.00 82.88 93 ARG A N 1
ATOM 735 C CA . ARG A 1 93 ? 10.749 -3.604 -18.915 1.00 82.88 93 ARG A CA 1
ATOM 736 C C . ARG A 1 93 ? 10.292 -2.757 -20.102 1.00 82.88 93 ARG A C 1
ATOM 738 O O . ARG A 1 93 ? 9.959 -1.585 -19.923 1.00 82.88 93 ARG A O 1
ATOM 745 N N . ASN A 1 94 ? 10.222 -3.341 -21.300 1.00 84.06 94 ASN A N 1
ATOM 746 C CA . ASN A 1 94 ? 9.654 -2.660 -22.467 1.00 84.06 94 ASN A CA 1
ATOM 747 C C . ASN A 1 94 ? 8.153 -2.399 -22.323 1.00 84.06 94 ASN A C 1
ATOM 749 O O . ASN A 1 94 ? 7.700 -1.299 -22.644 1.00 84.06 94 ASN A O 1
ATOM 753 N N . ALA A 1 95 ? 7.394 -3.371 -21.816 1.00 85.00 95 ALA A N 1
ATOM 754 C CA . ALA A 1 95 ? 5.964 -3.220 -21.579 1.00 85.00 95 ALA A CA 1
ATOM 755 C C . ALA A 1 95 ? 5.686 -2.124 -20.535 1.00 85.00 95 ALA A C 1
ATOM 757 O O . ALA A 1 95 ? 4.838 -1.259 -20.755 1.00 85.00 95 ALA A O 1
ATOM 758 N N . GLN A 1 96 ? 6.457 -2.078 -19.441 1.00 84.69 96 GLN A N 1
ATOM 759 C CA . GLN A 1 96 ? 6.386 -0.980 -18.470 1.00 84.69 96 GLN A CA 1
ATOM 760 C C . GLN A 1 96 ? 6.688 0.377 -19.118 1.00 84.69 96 GLN A C 1
ATOM 762 O O . GLN A 1 96 ? 5.937 1.329 -18.914 1.00 84.69 96 GLN A O 1
ATOM 767 N N . ARG A 1 97 ? 7.737 0.476 -19.945 1.00 85.31 97 ARG A N 1
ATOM 768 C CA . ARG A 1 97 ? 8.058 1.697 -20.704 1.00 85.31 97 ARG A CA 1
ATOM 769 C C . ARG A 1 97 ? 6.902 2.157 -21.598 1.00 85.31 97 ARG A C 1
ATOM 771 O O . ARG A 1 97 ? 6.629 3.354 -21.654 1.00 85.31 97 ARG A O 1
ATOM 778 N N . GLN A 1 98 ? 6.212 1.240 -22.273 1.00 87.44 98 GLN A N 1
ATOM 779 C CA . GLN A 1 98 ? 5.054 1.587 -23.103 1.00 87.44 98 GLN A CA 1
ATOM 780 C C . GLN A 1 98 ? 3.924 2.214 -22.281 1.00 87.44 98 GLN A C 1
ATOM 782 O O . GLN A 1 98 ? 3.399 3.244 -22.694 1.00 87.44 98 GLN A O 1
ATOM 787 N N . LEU A 1 99 ? 3.609 1.670 -21.099 1.00 88.62 99 LEU A N 1
ATOM 788 C CA . LEU A 1 99 ? 2.600 2.264 -20.209 1.00 88.62 99 LEU A CA 1
ATOM 789 C C . LEU A 1 99 ? 2.975 3.689 -19.791 1.00 88.62 99 LEU A C 1
ATOM 791 O O . LEU A 1 99 ? 2.119 4.565 -19.708 1.00 88.62 99 LEU A O 1
ATOM 795 N N . ARG A 1 100 ? 4.268 3.939 -19.561 1.00 87.06 100 ARG A N 1
ATOM 796 C CA . ARG A 1 100 ? 4.759 5.276 -19.211 1.00 87.06 100 ARG A CA 1
ATOM 797 C C . ARG A 1 100 ? 4.594 6.267 -20.354 1.00 87.06 100 ARG A C 1
ATOM 799 O O . ARG A 1 100 ? 4.148 7.380 -20.121 1.00 87.06 100 ARG A O 1
ATOM 806 N N . LEU A 1 101 ? 4.932 5.855 -21.574 1.00 87.44 101 LEU A N 1
ATOM 807 C CA . LEU A 1 101 ? 4.748 6.681 -22.766 1.00 87.44 101 LEU A CA 1
ATOM 808 C C . LEU A 1 101 ? 3.275 6.991 -23.019 1.00 87.44 101 LEU A C 1
ATOM 810 O O . LEU A 1 101 ? 2.945 8.138 -23.282 1.00 87.44 101 LEU A O 1
ATOM 814 N N . GLN A 1 102 ? 2.398 5.995 -22.886 1.00 87.88 102 GLN A N 1
ATOM 815 C CA . GLN A 1 102 ? 0.956 6.188 -23.041 1.00 87.88 102 GLN A CA 1
ATOM 816 C C . GLN A 1 102 ? 0.375 7.148 -22.003 1.00 87.88 102 GLN A C 1
ATOM 818 O O . GLN A 1 102 ? -0.584 7.841 -22.299 1.00 87.88 102 GLN A O 1
ATOM 823 N N . ARG A 1 103 ? 0.944 7.190 -20.795 1.00 88.25 103 ARG A N 1
ATOM 824 C CA . ARG A 1 103 ? 0.507 8.113 -19.744 1.00 88.25 103 ARG A CA 1
ATOM 825 C C . ARG A 1 103 ? 0.930 9.567 -19.991 1.00 88.25 103 ARG A C 1
ATOM 827 O O . ARG A 1 103 ? 0.299 10.469 -19.457 1.00 88.25 103 ARG A O 1
ATOM 834 N N . LEU A 1 104 ? 2.020 9.778 -20.729 1.00 83.19 104 LEU A N 1
ATOM 835 C CA . LEU A 1 104 ? 2.584 11.101 -21.025 1.00 83.19 104 LEU A CA 1
ATOM 836 C C . LEU A 1 104 ? 2.091 11.694 -22.356 1.00 83.19 104 LEU A C 1
ATOM 838 O O . LEU A 1 104 ? 2.361 12.867 -22.608 1.00 83.19 104 LEU A O 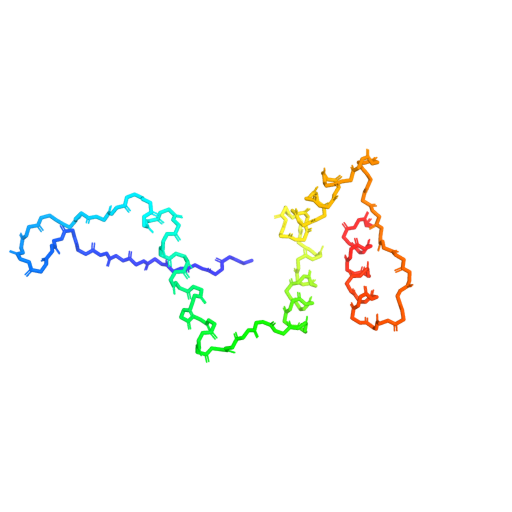1
ATOM 842 N N . ALA A 1 105 ? 1.467 10.876 -23.208 1.00 77.38 105 ALA A N 1
ATOM 843 C CA . ALA A 1 105 ? 0.884 11.273 -24.489 1.00 77.38 105 ALA A CA 1
ATOM 844 C C . ALA A 1 105 ? -0.498 11.902 -24.288 1.00 77.38 105 ALA A C 1
ATOM 846 O O . ALA A 1 105 ? -0.779 12.889 -25.002 1.00 77.38 105 ALA A O 1
#

Organism: NCBI:txid925775